Protein AF-A0A3M6V6W5-F1 (afdb_monomer)

Nearest PDB structures (foldseek):
  3lpz-assembly1_A  TM=4.365E-01  e=3.238E+00  Thermochaetoides thermophila DSM 1495

Radius of gyration: 15.99 Å; Cα contacts (8 Å, |Δi|>4): 175; chains: 1; bounding box: 50×30×46 Å

pLDDT: mean 83.57, std 9.44, range [48.28, 94.44]

Foldseek 3Di:
DDDDPPVLLVLLVLLLVLLCQCVPPDPVSVVVSLVVLVVLLVLFWVADCVVCPVVSLVSSQCSLQVNQCVDPRTPTDPDHDPDDDSSVSNSVSCVVLVKGWAWDPQDVVVRRHIDGRWIDQPVDDDTDDSVCSSVRSSVSVVVVVVVD

Mean predicted aligned error: 6.8 Å

Structure (mmCIF, N/CA/C/O backbone):
data_AF-A0A3M6V6W5-F1
#
_entry.id   AF-A0A3M6V6W5-F1
#
loop_
_atom_site.group_PDB
_atom_site.id
_atom_site.type_symbol
_atom_site.label_atom_id
_atom_site.label_alt_id
_atom_site.label_comp_id
_atom_site.label_asym_id
_atom_site.label_entity_id
_atom_site.label_seq_id
_atom_site.pdbx_PDB_ins_code
_atom_site.Cartn_x
_atom_site.Cartn_y
_atom_site.Cartn_z
_atom_site.occupancy
_atom_site.B_iso_or_equiv
_atom_site.auth_seq_id
_atom_site.auth_comp_id
_atom_site.auth_asym_id
_atom_site.auth_atom_id
_atom_site.pdbx_PDB_model_num
ATOM 1 N N . MET A 1 1 ? 30.621 4.725 -0.770 1.00 48.28 1 MET A N 1
ATOM 2 C CA . MET A 1 1 ? 29.146 4.642 -0.619 1.00 48.28 1 MET A CA 1
ATOM 3 C C . MET A 1 1 ? 28.499 4.631 -2.006 1.00 48.28 1 MET A C 1
ATOM 5 O O . MET A 1 1 ? 28.287 5.696 -2.563 1.00 48.28 1 MET A O 1
ATOM 9 N N . GLY A 1 2 ? 28.221 3.459 -2.592 1.00 62.41 2 GLY A N 1
ATOM 10 C CA . GLY A 1 2 ? 27.629 3.371 -3.939 1.00 62.41 2 GLY A CA 1
ATOM 11 C C . GLY A 1 2 ? 26.184 3.891 -4.009 1.00 62.41 2 GLY A C 1
ATOM 12 O O . GLY A 1 2 ? 25.405 3.722 -3.055 1.00 62.41 2 GLY A O 1
ATOM 13 N N . PHE A 1 3 ? 25.841 4.544 -5.121 1.00 70.38 3 PHE A N 1
ATOM 14 C CA . PHE A 1 3 ? 24.487 5.011 -5.435 1.00 70.38 3 PHE A CA 1
ATOM 15 C C . PHE A 1 3 ? 23.620 3.853 -5.952 1.00 70.38 3 PHE A C 1
ATOM 17 O O . PHE A 1 3 ? 24.120 2.940 -6.601 1.00 70.38 3 PHE A O 1
ATOM 24 N N . LEU A 1 4 ? 22.320 3.879 -5.639 1.00 78.06 4 LEU A N 1
ATOM 25 C CA . LEU A 1 4 ? 21.352 2.964 -6.255 1.00 78.06 4 LEU A CA 1
ATOM 26 C C . LEU A 1 4 ? 21.074 3.430 -7.691 1.00 78.06 4 LEU A C 1
ATOM 28 O O . LEU A 1 4 ? 21.004 4.645 -7.902 1.00 78.06 4 LEU A O 1
ATOM 32 N N . PRO A 1 5 ? 20.844 2.518 -8.651 1.00 86.31 5 PRO A N 1
ATOM 33 C CA . PRO A 1 5 ? 20.339 2.899 -9.964 1.00 86.31 5 PRO A CA 1
ATOM 34 C C . PRO A 1 5 ? 19.042 3.706 -9.852 1.00 86.31 5 PRO A C 1
ATOM 36 O O . PRO A 1 5 ? 18.215 3.457 -8.971 1.00 86.31 5 PRO A O 1
ATOM 39 N N . LEU A 1 6 ? 18.856 4.670 -10.756 1.00 87.12 6 LEU A N 1
ATOM 40 C CA . LEU A 1 6 ? 17.761 5.644 -10.685 1.00 87.12 6 LEU A CA 1
ATOM 41 C C . LEU A 1 6 ? 16.374 4.982 -10.625 1.00 87.12 6 LEU A C 1
ATOM 43 O O . LEU A 1 6 ? 15.513 5.416 -9.864 1.00 87.12 6 LEU A O 1
ATOM 47 N N . THR A 1 7 ? 16.176 3.895 -11.372 1.00 86.88 7 THR A N 1
ATOM 48 C CA . THR A 1 7 ? 14.914 3.139 -11.400 1.00 86.88 7 THR A CA 1
ATOM 49 C C . THR A 1 7 ? 14.588 2.491 -10.055 1.00 86.88 7 THR A C 1
ATOM 51 O O . THR A 1 7 ? 13.431 2.444 -9.645 1.00 86.88 7 THR A O 1
ATOM 54 N N . GLU A 1 8 ? 15.602 2.035 -9.324 1.00 87.56 8 GLU A N 1
ATOM 55 C CA . GLU A 1 8 ? 15.422 1.428 -8.005 1.00 87.56 8 GLU A CA 1
ATOM 56 C C . GLU A 1 8 ? 15.254 2.470 -6.910 1.00 87.56 8 GLU A C 1
ATOM 58 O O . GLU A 1 8 ? 14.467 2.276 -5.986 1.00 87.56 8 GLU A O 1
ATOM 63 N N . LEU A 1 9 ? 15.935 3.610 -7.044 1.00 90.75 9 LEU A N 1
ATOM 64 C CA . LEU A 1 9 ? 15.691 4.768 -6.196 1.00 90.75 9 LEU A CA 1
ATOM 65 C C . LEU A 1 9 ? 14.245 5.260 -6.335 1.00 90.75 9 LEU A C 1
ATOM 67 O O . LEU A 1 9 ? 13.598 5.520 -5.322 1.00 90.75 9 LEU A O 1
ATOM 71 N N . HIS A 1 10 ? 13.737 5.355 -7.565 1.00 91.81 10 HIS A N 1
ATOM 72 C CA . HIS A 1 10 ? 12.355 5.742 -7.827 1.00 91.81 10 HIS A CA 1
ATOM 73 C C . HIS A 1 10 ? 11.363 4.746 -7.212 1.00 91.81 10 HIS A C 1
ATOM 75 O O . HIS A 1 10 ? 10.490 5.149 -6.445 1.00 91.81 10 HIS A O 1
ATOM 81 N N . GLY A 1 11 ? 11.556 3.444 -7.441 1.00 91.81 11 GLY A N 1
ATOM 82 C CA . GLY A 1 11 ? 10.700 2.422 -6.836 1.00 91.81 11 GLY A CA 1
ATOM 83 C C . GLY A 1 11 ? 10.748 2.432 -5.303 1.00 91.81 11 GLY A C 1
ATOM 84 O O . GLY A 1 11 ? 9.721 2.268 -4.648 1.00 91.81 11 GLY A O 1
ATOM 85 N N . ALA A 1 12 ? 11.919 2.676 -4.702 1.00 92.44 12 ALA A N 1
ATOM 86 C CA . ALA A 1 12 ? 12.048 2.818 -3.250 1.00 92.44 12 ALA A CA 1
ATOM 87 C C . ALA A 1 12 ? 11.247 4.011 -2.707 1.00 92.44 12 ALA A C 1
ATOM 89 O O . ALA A 1 12 ? 10.629 3.899 -1.648 1.00 92.44 12 ALA A O 1
ATOM 90 N N . LEU A 1 13 ? 11.250 5.137 -3.429 1.00 93.56 13 LEU A N 1
ATOM 91 C CA . LEU A 1 13 ? 10.453 6.314 -3.085 1.00 93.56 13 LEU A CA 1
ATOM 92 C C . LEU A 1 13 ? 8.957 6.011 -3.171 1.00 93.56 13 LEU A C 1
ATOM 94 O O . LEU A 1 13 ? 8.236 6.333 -2.234 1.00 93.56 13 LEU A O 1
ATOM 98 N N . GLN A 1 14 ? 8.500 5.344 -4.235 1.00 94.44 14 GLN A N 1
ATOM 99 C CA . GLN A 1 14 ? 7.090 4.977 -4.385 1.00 94.44 14 GLN A CA 1
ATOM 100 C C . GLN A 1 14 ? 6.622 4.012 -3.287 1.00 94.44 14 GLN A C 1
ATOM 102 O O . GLN A 1 14 ? 5.572 4.237 -2.692 1.00 94.44 14 GLN A O 1
ATOM 107 N N . VAL A 1 15 ? 7.411 2.981 -2.955 1.00 93.69 15 VAL A N 1
ATOM 108 C CA . VAL A 1 15 ? 7.084 2.044 -1.862 1.00 93.69 15 VAL A CA 1
ATOM 109 C C . VAL A 1 15 ? 7.006 2.769 -0.517 1.00 93.69 15 VAL A C 1
ATOM 111 O O . VAL A 1 15 ? 6.051 2.572 0.234 1.00 93.69 15 VAL A O 1
ATOM 114 N N . ALA A 1 16 ? 7.985 3.627 -0.217 1.00 93.62 16 ALA A N 1
ATOM 115 C CA . ALA A 1 16 ? 7.984 4.411 1.014 1.00 93.62 16 ALA A CA 1
ATOM 116 C C . ALA A 1 16 ? 6.779 5.359 1.075 1.00 93.62 16 ALA A C 1
ATOM 118 O O . ALA A 1 16 ? 6.103 5.418 2.098 1.00 93.62 16 ALA A O 1
ATOM 119 N N . HIS A 1 17 ? 6.472 6.044 -0.027 1.00 93.50 17 HIS A N 1
ATOM 120 C CA . HIS A 1 17 ? 5.337 6.955 -0.113 1.00 93.50 17 HIS A CA 1
ATOM 121 C C . HIS A 1 17 ? 3.995 6.231 0.057 1.00 93.50 17 HIS A C 1
ATOM 123 O O . HIS A 1 17 ? 3.150 6.673 0.832 1.00 93.50 17 HIS A O 1
ATOM 129 N N . GLY A 1 18 ? 3.825 5.070 -0.580 1.00 93.12 18 GLY A N 1
ATOM 130 C CA . GLY A 1 18 ? 2.650 4.221 -0.391 1.00 93.12 18 GLY A CA 1
ATOM 131 C C . GLY A 1 18 ? 2.455 3.810 1.067 1.00 93.12 18 GLY A C 1
ATOM 132 O O . GLY A 1 18 ? 1.354 3.936 1.601 1.00 93.12 18 GLY A O 1
ATOM 133 N N . TRP A 1 19 ? 3.530 3.393 1.747 1.00 93.88 19 TRP A N 1
ATOM 134 C CA . TRP A 1 19 ? 3.472 3.103 3.182 1.00 93.88 19 TRP A CA 1
ATOM 135 C C . TRP A 1 19 ? 3.085 4.347 3.997 1.00 93.88 19 TRP A C 1
ATOM 137 O O . TRP A 1 19 ? 2.244 4.239 4.888 1.00 93.88 19 TRP A O 1
ATOM 147 N N . GLN A 1 20 ? 3.635 5.525 3.675 1.00 93.50 20 GLN A N 1
ATOM 148 C CA . GLN A 1 20 ? 3.315 6.783 4.361 1.00 93.50 20 GLN A CA 1
ATOM 149 C C . GLN A 1 20 ? 1.842 7.175 4.193 1.00 93.50 20 GLN A C 1
ATOM 151 O O . GLN A 1 20 ? 1.233 7.634 5.153 1.00 93.50 20 GLN A O 1
ATOM 156 N N . MET A 1 21 ? 1.245 6.966 3.017 1.00 93.56 21 MET A N 1
ATOM 157 C CA . MET A 1 21 ? -0.186 7.214 2.804 1.00 93.56 21 MET A CA 1
ATOM 158 C C . MET A 1 21 ? -1.055 6.283 3.660 1.00 93.56 21 MET A C 1
ATOM 160 O O . MET A 1 21 ? -1.960 6.752 4.350 1.00 93.56 21 MET A O 1
ATOM 164 N N . LEU A 1 22 ? -0.752 4.979 3.671 1.00 91.50 22 LEU A N 1
ATOM 165 C CA . LEU A 1 22 ? -1.506 3.982 4.449 1.00 91.50 22 LEU A CA 1
ATOM 166 C C . LEU A 1 22 ? -1.354 4.181 5.961 1.00 91.50 22 LEU A C 1
ATOM 168 O O . LEU A 1 22 ? -2.275 3.900 6.720 1.00 91.5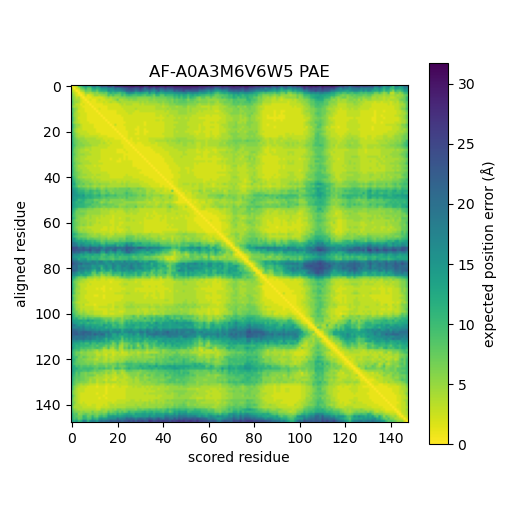0 22 LEU A O 1
ATOM 172 N N . ASN A 1 23 ? -0.213 4.715 6.394 1.00 90.50 23 ASN A N 1
ATOM 173 C CA . ASN A 1 23 ? 0.116 4.935 7.801 1.00 90.50 23 ASN A CA 1
ATOM 174 C C . ASN A 1 23 ? 0.089 6.410 8.202 1.00 90.50 23 ASN A C 1
ATOM 176 O O . ASN A 1 23 ? 0.656 6.779 9.232 1.00 90.50 23 ASN A O 1
ATOM 180 N N . SER A 1 24 ? -0.532 7.272 7.396 1.00 90.56 24 SER A N 1
ATOM 181 C CA . SER A 1 24 ? -0.578 8.711 7.654 1.00 90.56 24 SER A CA 1
ATOM 182 C C . SER A 1 24 ? -1.196 8.996 9.028 1.00 90.56 24 SER A C 1
ATOM 184 O O . SER A 1 24 ? -2.163 8.323 9.397 1.00 90.56 24 SER A O 1
ATOM 186 N N . PRO A 1 25 ? -0.696 9.979 9.802 1.00 88.56 25 PRO A N 1
ATOM 187 C CA . PRO A 1 25 ? -1.384 10.419 11.015 1.00 88.56 25 PRO A CA 1
ATOM 188 C C . PRO A 1 25 ? -2.792 10.952 10.704 1.00 88.56 25 PRO A C 1
ATOM 190 O O . PRO A 1 25 ? -3.699 10.789 11.521 1.00 88.56 25 PRO A O 1
ATOM 193 N N . ASP A 1 26 ? -2.995 11.498 9.501 1.00 91.88 26 ASP A N 1
ATOM 194 C CA . ASP A 1 26 ? -4.286 11.989 9.030 1.00 91.88 26 ASP A CA 1
ATOM 195 C C . ASP A 1 26 ? -5.221 10.823 8.629 1.00 91.88 26 ASP A C 1
ATOM 197 O O . ASP A 1 26 ? -4.929 10.096 7.667 1.00 91.88 26 ASP A O 1
ATOM 201 N N . PRO A 1 27 ? -6.363 10.635 9.323 1.00 89.06 27 PRO A N 1
ATOM 202 C CA . PRO A 1 27 ? -7.329 9.588 8.998 1.00 89.06 27 PRO A CA 1
ATOM 203 C C . PRO A 1 27 ? -7.955 9.736 7.605 1.00 89.06 27 PRO A C 1
ATOM 205 O O . PRO A 1 27 ? -8.310 8.721 7.003 1.00 89.06 27 PRO A O 1
ATOM 208 N N . ALA A 1 28 ? -8.079 10.954 7.069 1.00 92.31 28 ALA A N 1
ATOM 209 C CA . ALA A 1 28 ? -8.631 11.178 5.736 1.00 92.31 28 ALA A CA 1
ATOM 210 C C . ALA A 1 28 ? -7.697 10.620 4.655 1.00 92.31 28 ALA A C 1
ATOM 212 O O . ALA A 1 28 ? -8.152 9.911 3.757 1.00 92.31 28 ALA A O 1
ATOM 213 N N . ILE A 1 29 ? -6.386 10.851 4.790 1.00 91.81 29 ILE A N 1
ATOM 214 C CA . ILE A 1 29 ? -5.373 10.304 3.873 1.00 91.81 29 ILE A CA 1
ATOM 215 C C . ILE A 1 29 ? -5.392 8.773 3.905 1.00 91.81 29 ILE A C 1
ATOM 217 O O . ILE A 1 29 ? -5.427 8.146 2.844 1.00 91.81 29 ILE A O 1
ATOM 221 N N . ARG A 1 30 ? -5.443 8.166 5.101 1.00 90.81 30 ARG A N 1
ATOM 222 C CA . ARG A 1 30 ? -5.536 6.701 5.231 1.00 90.81 30 ARG A CA 1
ATOM 223 C C . ARG A 1 30 ? -6.787 6.158 4.545 1.00 90.81 30 ARG A C 1
ATOM 225 O O . ARG A 1 30 ? -6.704 5.211 3.766 1.00 90.81 30 ARG A O 1
ATOM 232 N N . ARG A 1 31 ? -7.941 6.794 4.779 1.00 89.69 31 ARG A N 1
ATOM 233 C CA . ARG A 1 31 ? -9.211 6.403 4.155 1.00 89.69 31 ARG A CA 1
ATOM 234 C C . ARG A 1 31 ? -9.135 6.481 2.633 1.00 89.69 31 ARG A C 1
ATOM 236 O O . ARG A 1 31 ? -9.555 5.541 1.969 1.00 89.69 31 ARG A O 1
ATOM 243 N N . ILE A 1 32 ? -8.582 7.561 2.080 1.00 91.75 32 ILE A N 1
ATOM 244 C CA . ILE A 1 32 ? -8.414 7.725 0.629 1.00 91.75 32 ILE A CA 1
ATOM 245 C C . ILE A 1 32 ? -7.514 6.621 0.063 1.00 91.75 32 ILE A C 1
ATOM 247 O O . ILE A 1 32 ? -7.880 5.996 -0.931 1.00 91.75 32 ILE A O 1
ATOM 251 N N . ALA A 1 33 ? -6.381 6.334 0.707 1.00 92.19 33 ALA A N 1
ATOM 252 C CA . ALA A 1 33 ? -5.461 5.286 0.273 1.00 92.19 33 ALA A CA 1
ATOM 253 C C . ALA A 1 33 ? -6.133 3.899 0.249 1.00 92.19 33 ALA A C 1
ATOM 255 O O . ALA A 1 33 ? -6.065 3.192 -0.759 1.00 92.19 33 ALA A O 1
ATOM 256 N N . CYS A 1 34 ? -6.857 3.538 1.313 1.00 90.25 34 CYS A N 1
ATOM 257 C CA . CYS A 1 34 ? -7.610 2.283 1.379 1.00 90.25 34 CYS A CA 1
ATOM 258 C C . CYS A 1 34 ? -8.733 2.217 0.332 1.00 90.25 34 CYS A C 1
ATOM 260 O O . CYS A 1 34 ? -8.925 1.184 -0.307 1.00 90.25 34 CYS A O 1
ATOM 262 N N . GLN A 1 35 ? -9.443 3.322 0.091 1.00 90.62 35 GLN A N 1
ATOM 263 C CA . GLN A 1 35 ? -10.499 3.381 -0.924 1.00 90.62 35 GLN A CA 1
ATOM 264 C C . GLN A 1 35 ? -9.948 3.250 -2.348 1.00 90.62 35 GLN A C 1
ATOM 266 O O . GLN A 1 35 ? -10.533 2.541 -3.163 1.00 90.62 35 GLN A O 1
ATOM 271 N N . GLN A 1 36 ? -8.796 3.853 -2.650 1.00 91.50 36 GLN A N 1
ATOM 272 C CA . GLN A 1 36 ? -8.119 3.657 -3.936 1.00 91.50 36 GLN A CA 1
ATOM 273 C C . GLN A 1 36 ? -7.725 2.191 -4.145 1.00 91.50 36 GLN A C 1
ATOM 275 O O . GLN A 1 36 ? -7.965 1.635 -5.217 1.00 91.50 36 GLN A O 1
ATOM 280 N N . LEU A 1 37 ? -7.169 1.539 -3.117 1.00 91.12 37 LEU A N 1
ATOM 281 C CA . LEU A 1 37 ? -6.862 0.107 -3.164 1.00 91.12 37 LEU A CA 1
ATOM 282 C C . LEU A 1 37 ? -8.120 -0.730 -3.402 1.00 91.12 37 LEU A C 1
ATOM 284 O O . LEU A 1 37 ? -8.096 -1.630 -4.244 1.00 91.12 37 LEU A O 1
ATOM 288 N N . ARG A 1 38 ? -9.232 -0.398 -2.734 1.00 89.69 38 ARG A N 1
ATOM 289 C CA . ARG A 1 38 ? -10.528 -1.050 -2.954 1.00 89.69 38 ARG A CA 1
ATOM 290 C C . ARG A 1 38 ? -11.021 -0.873 -4.383 1.00 89.69 38 ARG A C 1
ATOM 292 O O . ARG A 1 38 ? -11.414 -1.858 -4.990 1.00 89.69 38 ARG A O 1
ATOM 299 N N . GLN A 1 39 ? -10.969 0.333 -4.943 1.00 88.31 39 GLN A N 1
ATOM 300 C CA . GLN A 1 39 ? -11.401 0.593 -6.322 1.00 88.31 39 GLN A CA 1
ATOM 301 C C . GLN A 1 39 ? -10.573 -0.195 -7.343 1.00 88.31 39 GLN A C 1
ATOM 303 O O . GLN A 1 39 ? -11.120 -0.784 -8.273 1.00 88.31 39 GLN A O 1
ATOM 308 N N . ILE A 1 40 ? -9.253 -0.260 -7.153 1.00 88.44 40 ILE A N 1
ATOM 309 C CA . ILE A 1 40 ? -8.365 -1.036 -8.028 1.00 88.44 40 ILE A CA 1
ATOM 310 C C . ILE A 1 40 ? -8.648 -2.533 -7.893 1.00 88.44 40 ILE A C 1
ATOM 312 O O . ILE A 1 40 ? -8.670 -3.255 -8.893 1.00 88.44 40 ILE A O 1
ATOM 316 N N . ALA A 1 41 ? -8.852 -3.012 -6.666 1.00 87.44 41 ALA A N 1
ATOM 317 C CA . ALA A 1 41 ? -9.203 -4.399 -6.416 1.00 87.44 41 ALA A CA 1
ATOM 318 C C . ALA A 1 41 ? -10.570 -4.742 -7.025 1.00 87.44 41 ALA A C 1
ATOM 320 O O . ALA A 1 41 ? -10.667 -5.737 -7.734 1.00 87.44 41 ALA A O 1
ATOM 321 N N . ASP A 1 42 ? -11.588 -3.902 -6.851 1.00 87.38 42 ASP A N 1
ATOM 322 C CA . ASP A 1 42 ? -12.912 -4.102 -7.441 1.00 87.38 42 ASP A CA 1
ATOM 323 C C . ASP A 1 42 ? -12.847 -4.111 -8.969 1.00 87.38 42 ASP A C 1
ATOM 325 O O . ASP A 1 42 ? -13.438 -4.965 -9.620 1.00 87.38 42 ASP A O 1
ATOM 329 N N . ALA A 1 43 ? -12.045 -3.247 -9.584 1.00 85.56 43 ALA A N 1
ATOM 330 C CA . ALA A 1 43 ? -11.887 -3.266 -11.032 1.00 85.56 43 ALA A CA 1
ATOM 331 C C . ALA A 1 43 ? -11.189 -4.536 -11.565 1.00 85.56 43 ALA A C 1
ATOM 333 O O . ALA A 1 43 ? -11.439 -4.938 -12.704 1.00 85.56 43 ALA A O 1
ATOM 334 N N . ARG A 1 44 ? -10.341 -5.190 -10.758 1.00 82.50 44 ARG A N 1
ATOM 335 C CA . ARG A 1 44 ? -9.536 -6.363 -11.159 1.00 82.50 44 ARG A CA 1
ATOM 336 C C . ARG A 1 44 ? -10.126 -7.709 -10.725 1.00 82.50 44 ARG A C 1
ATOM 338 O O . ARG A 1 44 ? -9.883 -8.718 -11.386 1.00 82.50 44 ARG A O 1
ATOM 345 N N . TYR A 1 45 ? -10.903 -7.739 -9.650 1.00 85.88 45 TYR A N 1
ATOM 346 C CA . TYR A 1 45 ? -11.427 -8.950 -9.017 1.00 85.88 45 TYR A CA 1
ATOM 347 C C . TYR A 1 45 ? -12.941 -8.856 -8.846 1.00 85.88 45 TYR A C 1
ATOM 349 O O . TYR A 1 45 ? -13.511 -7.771 -8.781 1.00 85.88 45 TYR A O 1
ATOM 357 N N . ARG A 1 46 ? -13.625 -9.998 -8.800 1.00 84.88 46 ARG A N 1
ATOM 358 C CA . ARG A 1 46 ? -15.041 -10.042 -8.415 1.00 84.88 46 ARG A CA 1
ATOM 359 C C . ARG A 1 46 ? -15.112 -10.079 -6.895 1.00 84.88 46 ARG A C 1
ATOM 361 O O . ARG A 1 46 ? -14.970 -11.146 -6.311 1.00 84.88 46 ARG A O 1
ATOM 368 N N . LEU A 1 47 ? -15.264 -8.912 -6.277 1.00 85.38 47 LEU A N 1
ATOM 369 C CA . LEU A 1 47 ? -15.360 -8.789 -4.828 1.00 85.38 47 LEU A CA 1
ATOM 370 C C . LEU A 1 47 ? -16.816 -8.929 -4.381 1.00 85.38 47 LEU A C 1
ATOM 372 O O . LEU A 1 47 ? -17.690 -8.218 -4.873 1.00 85.38 47 LEU A O 1
ATOM 376 N N . ASP A 1 48 ? -17.070 -9.822 -3.429 1.00 84.56 48 ASP A N 1
ATOM 377 C CA . ASP A 1 48 ? -18.358 -9.880 -2.740 1.00 84.56 48 ASP A CA 1
ATOM 378 C C . ASP A 1 48 ? -18.476 -8.718 -1.736 1.00 84.56 48 ASP A C 1
ATOM 380 O O . ASP A 1 48 ? -17.644 -8.547 -0.840 1.00 84.56 48 ASP A O 1
ATOM 384 N N . VAL A 1 49 ? -19.520 -7.900 -1.891 1.00 82.12 49 VAL A N 1
ATOM 385 C CA . VAL A 1 49 ? -19.747 -6.700 -1.072 1.00 82.12 49 VAL A CA 1
ATOM 386 C C . VAL A 1 49 ? -19.951 -7.039 0.406 1.00 82.12 49 VAL A C 1
ATOM 388 O O . VAL A 1 49 ? -19.501 -6.273 1.255 1.00 82.12 49 VAL A O 1
ATOM 391 N N . GLN A 1 50 ? -20.598 -8.165 0.719 1.00 83.31 50 GLN A N 1
ATOM 392 C CA . GLN A 1 50 ? -20.857 -8.595 2.094 1.00 83.31 50 GLN A CA 1
ATOM 393 C C . GLN A 1 50 ? -19.589 -9.142 2.748 1.00 83.31 50 GLN A C 1
ATOM 395 O O . GLN A 1 50 ? -19.290 -8.796 3.888 1.00 83.31 50 GLN A O 1
ATOM 400 N N . VAL A 1 51 ? -18.803 -9.935 2.014 1.00 83.94 51 VAL A N 1
ATOM 401 C CA . VAL A 1 51 ? -17.562 -10.533 2.542 1.00 83.94 51 VAL A CA 1
ATOM 402 C C . VAL A 1 51 ? -16.500 -9.476 2.838 1.00 83.94 51 VAL A C 1
ATOM 404 O O . VAL A 1 51 ? -15.762 -9.599 3.818 1.00 83.94 51 VAL A O 1
ATOM 407 N N . TRP A 1 52 ? -16.420 -8.440 1.998 1.00 84.94 52 TRP A N 1
ATOM 408 C CA . TRP A 1 52 ? -15.421 -7.374 2.100 1.00 84.94 52 TRP A CA 1
ATOM 409 C C . TRP A 1 52 ? -15.950 -6.096 2.761 1.00 84.94 52 TRP A C 1
ATOM 411 O O . TRP A 1 52 ? -15.301 -5.047 2.686 1.00 84.94 52 TRP A O 1
ATOM 421 N N . LYS A 1 53 ? -17.128 -6.141 3.391 1.00 83.81 53 LYS A N 1
ATOM 422 C CA . LYS A 1 53 ? -17.642 -5.012 4.170 1.00 83.81 53 LYS A CA 1
ATOM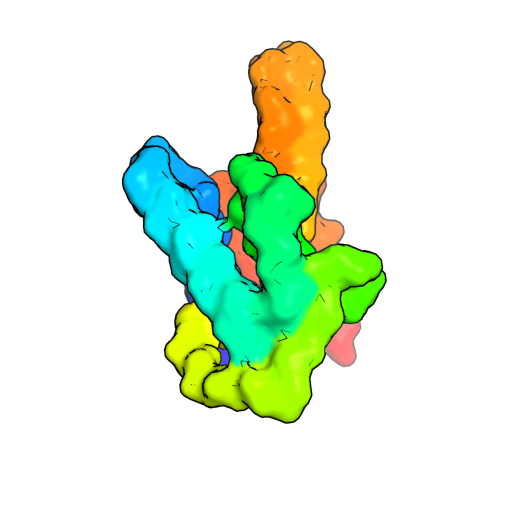 423 C C . LYS A 1 53 ? -16.704 -4.748 5.353 1.00 83.81 53 LYS A C 1
ATOM 425 O O . LYS A 1 53 ? -16.314 -5.682 6.043 1.00 83.81 53 LYS A O 1
ATOM 430 N N . ASP A 1 54 ? -16.298 -3.493 5.540 1.00 83.94 54 ASP A N 1
ATOM 431 C CA . ASP A 1 54 ? -15.418 -3.043 6.633 1.00 83.94 54 ASP A CA 1
ATOM 432 C C . ASP A 1 54 ? -14.034 -3.740 6.708 1.00 83.94 54 ASP A C 1
ATOM 434 O O . ASP A 1 54 ? -13.326 -3.636 7.708 1.00 83.94 54 ASP A O 1
ATOM 438 N N . ARG A 1 55 ? -13.602 -4.416 5.630 1.00 85.31 55 ARG A N 1
ATOM 439 C CA . ARG A 1 55 ? -12.321 -5.153 5.530 1.00 85.31 55 ARG A CA 1
ATOM 440 C C . ARG A 1 55 ? -11.357 -4.555 4.499 1.00 85.31 55 ARG A C 1
ATOM 442 O O . ARG A 1 55 ? -10.561 -5.270 3.891 1.00 85.31 55 ARG A O 1
ATOM 449 N N . ASP A 1 56 ? -11.409 -3.238 4.308 1.00 85.50 56 ASP A N 1
ATOM 450 C CA . ASP A 1 56 ? -10.616 -2.523 3.293 1.00 85.50 56 ASP A CA 1
ATOM 451 C C . ASP A 1 56 ? -9.101 -2.704 3.475 1.00 85.50 56 ASP A C 1
ATOM 453 O O . ASP A 1 56 ? -8.374 -2.893 2.501 1.00 85.50 56 ASP A O 1
ATOM 457 N N . GLU A 1 57 ? -8.615 -2.688 4.717 1.00 85.44 57 GLU A N 1
ATOM 458 C CA . GLU A 1 57 ? -7.184 -2.853 5.004 1.00 85.44 57 GLU A CA 1
ATOM 459 C C . GLU A 1 57 ? -6.689 -4.269 4.685 1.00 85.44 57 GLU A C 1
ATOM 461 O O . GLU A 1 57 ? -5.594 -4.447 4.155 1.00 85.44 57 GLU A O 1
ATOM 466 N N . GLU A 1 58 ? -7.511 -5.284 4.965 1.00 87.00 58 GLU A N 1
ATOM 467 C CA . GLU A 1 58 ? -7.208 -6.677 4.635 1.00 87.00 58 GLU A CA 1
ATOM 468 C C . GLU A 1 58 ? -7.166 -6.899 3.126 1.00 87.00 58 GLU A C 1
ATOM 470 O O . GLU A 1 58 ? -6.230 -7.503 2.602 1.00 87.00 58 GLU A O 1
ATOM 475 N N . LEU A 1 59 ? -8.166 -6.362 2.428 1.00 88.12 59 LEU A N 1
ATOM 476 C CA . LEU A 1 59 ? -8.228 -6.374 0.977 1.00 88.12 59 LEU A CA 1
ATOM 477 C C . LEU A 1 59 ? -6.986 -5.703 0.373 1.00 88.12 59 LEU A C 1
ATOM 479 O O . LEU A 1 59 ? -6.361 -6.259 -0.531 1.00 88.12 59 LEU A O 1
ATOM 483 N N . GLY A 1 60 ? -6.607 -4.530 0.891 1.00 87.62 60 GLY A N 1
ATOM 484 C CA . GLY A 1 60 ? -5.419 -3.792 0.469 1.00 87.62 60 GLY A CA 1
ATOM 485 C C . GLY A 1 60 ? -4.130 -4.590 0.666 1.00 87.62 60 GLY A C 1
ATOM 486 O O . GLY A 1 60 ? -3.308 -4.667 -0.248 1.00 87.62 60 GLY A O 1
ATOM 487 N N . GLU A 1 61 ? -3.975 -5.247 1.816 1.00 88.69 61 GLU A N 1
ATOM 488 C CA . GLU A 1 61 ? -2.806 -6.077 2.122 1.00 88.69 61 GLU A CA 1
ATOM 489 C C . GLU A 1 61 ? -2.709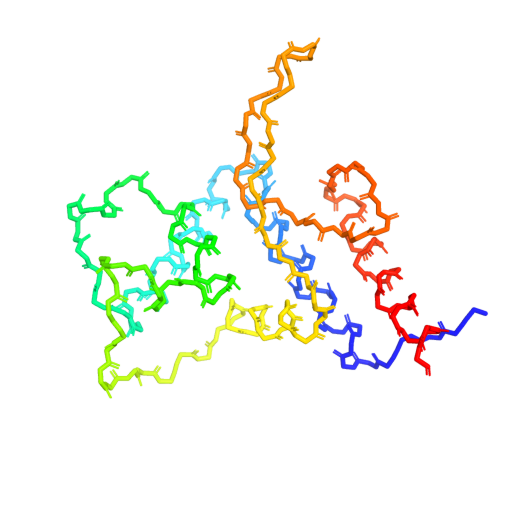 -7.280 1.174 1.00 88.69 61 GLU A C 1
ATOM 491 O O . GLU A 1 61 ? -1.654 -7.534 0.585 1.00 88.69 61 GLU A O 1
ATOM 496 N N . LEU A 1 62 ? -3.817 -7.995 0.958 1.00 88.19 62 LEU A N 1
ATOM 497 C CA . LEU A 1 62 ? -3.877 -9.124 0.027 1.00 88.19 62 LEU A CA 1
ATOM 498 C C . LEU A 1 62 ? -3.624 -8.686 -1.417 1.00 88.19 62 LEU A C 1
ATOM 500 O O . LEU A 1 62 ? -2.932 -9.386 -2.163 1.00 88.19 62 LEU A O 1
ATOM 504 N N . HIS A 1 63 ? -4.149 -7.526 -1.814 1.00 87.69 63 HIS A N 1
ATOM 505 C CA . HIS A 1 63 ? -3.938 -6.959 -3.139 1.00 87.69 63 HIS A CA 1
ATOM 506 C C . HIS A 1 63 ? -2.461 -6.624 -3.381 1.00 87.69 63 HIS A C 1
ATOM 508 O O . HIS A 1 63 ? -1.869 -7.106 -4.352 1.00 87.69 63 HIS A O 1
ATOM 514 N N . LEU A 1 64 ? -1.850 -5.841 -2.485 1.00 89.19 64 LEU A N 1
ATOM 515 C CA . LEU A 1 64 ? -0.455 -5.398 -2.592 1.00 89.19 64 LEU A CA 1
ATOM 516 C C . LEU A 1 64 ? 0.530 -6.569 -2.507 1.00 89.19 64 LEU A C 1
ATOM 518 O O . LEU A 1 64 ? 1.557 -6.561 -3.182 1.00 89.19 64 LEU A O 1
ATOM 522 N N . ASN A 1 65 ? 0.187 -7.619 -1.760 1.00 89.69 65 ASN A N 1
ATOM 523 C CA . ASN A 1 65 ? 0.989 -8.837 -1.668 1.00 89.69 65 ASN A CA 1
ATOM 524 C C . ASN A 1 65 ? 0.714 -9.859 -2.786 1.00 89.69 65 ASN A C 1
ATOM 526 O O . ASN A 1 65 ? 1.277 -10.951 -2.753 1.00 89.69 65 ASN A O 1
ATOM 530 N N . SER A 1 66 ? -0.123 -9.539 -3.782 1.00 84.06 66 SER A N 1
ATOM 531 C CA . SER A 1 66 ? -0.520 -10.458 -4.865 1.00 84.06 66 SER A CA 1
ATOM 532 C C . SER A 1 66 ? -1.224 -11.746 -4.405 1.00 84.06 66 SER A C 1
ATOM 534 O O . SER A 1 66 ? -1.240 -12.725 -5.145 1.00 84.06 66 SER A O 1
ATOM 536 N N . LYS A 1 67 ? -1.821 -11.755 -3.209 1.00 84.69 67 LYS A N 1
ATOM 537 C CA . LYS A 1 67 ? -2.504 -12.919 -2.611 1.00 84.69 67 LYS A CA 1
ATOM 538 C C . LYS A 1 67 ? -4.021 -12.916 -2.810 1.00 84.69 67 LYS A C 1
ATOM 540 O O . LYS A 1 67 ? -4.680 -13.907 -2.513 1.00 84.69 67 LYS A O 1
ATOM 545 N N . LEU A 1 68 ? -4.582 -11.825 -3.329 1.00 81.62 68 LEU A N 1
ATOM 546 C CA . LEU A 1 68 ? -6.029 -11.697 -3.513 1.00 81.62 68 LEU A CA 1
ATOM 547 C C . LEU A 1 68 ? -6.593 -12.692 -4.548 1.00 81.62 68 LEU A C 1
ATOM 549 O O . LEU A 1 68 ? -7.684 -13.207 -4.370 1.00 81.62 68 LEU A O 1
ATOM 553 N N . ALA A 1 69 ? -5.825 -13.040 -5.586 1.00 74.94 69 ALA A N 1
ATOM 554 C CA . ALA A 1 69 ? -6.243 -14.044 -6.574 1.00 74.94 69 ALA A CA 1
ATOM 555 C C . ALA A 1 69 ? -6.332 -15.470 -6.000 1.00 74.94 69 ALA A C 1
ATOM 557 O O . ALA A 1 69 ? -7.044 -16.307 -6.543 1.00 74.94 69 ALA A O 1
ATOM 558 N N . THR A 1 70 ? -5.570 -15.749 -4.938 1.00 73.50 70 THR A N 1
ATOM 559 C CA . THR A 1 70 ? -5.525 -17.054 -4.262 1.00 73.50 70 THR A CA 1
ATOM 560 C C . THR A 1 70 ? -6.484 -17.140 -3.078 1.00 73.50 70 THR A C 1
ATOM 562 O O . THR A 1 70 ? -6.642 -18.214 -2.511 1.00 73.50 70 THR A O 1
ATOM 565 N N . SER A 1 71 ? -7.097 -16.025 -2.671 1.00 68.62 71 SER A N 1
ATOM 566 C CA . SER A 1 71 ? -8.121 -16.036 -1.629 1.00 68.62 71 SER A CA 1
ATOM 567 C C . SER A 1 71 ? -9.479 -16.393 -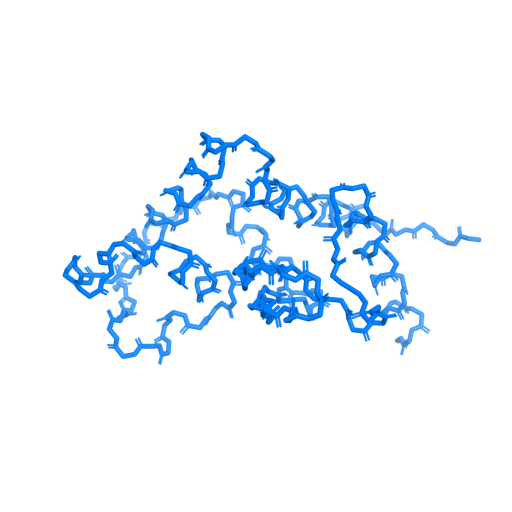2.236 1.00 68.62 71 SER A C 1
ATOM 569 O O . SER A 1 71 ? -9.934 -15.718 -3.160 1.00 68.62 71 SER A O 1
ATOM 571 N N . ASP A 1 72 ? -10.128 -17.414 -1.671 1.00 63.75 72 ASP A N 1
ATOM 572 C CA . ASP A 1 72 ? -11.407 -18.003 -2.108 1.00 63.75 72 ASP A CA 1
ATOM 573 C C . ASP A 1 72 ? -12.540 -17.005 -2.463 1.00 63.75 72 ASP A C 1
ATOM 575 O O . ASP A 1 72 ? -13.288 -17.271 -3.403 1.00 63.75 72 ASP A O 1
ATOM 579 N N . PRO A 1 73 ? -12.683 -15.823 -1.820 1.00 64.44 73 PRO A N 1
ATOM 580 C CA . PRO A 1 73 ? -13.777 -14.902 -2.142 1.00 64.44 73 PRO A CA 1
ATOM 581 C C . PRO A 1 73 ? -13.448 -13.835 -3.209 1.00 64.44 73 PRO A C 1
ATOM 583 O O . PRO A 1 73 ? -14.165 -12.835 -3.291 1.00 64.44 73 PRO A O 1
ATOM 586 N N . ALA A 1 74 ? -12.366 -13.963 -3.992 1.00 68.88 74 ALA A N 1
ATOM 587 C CA . ALA A 1 74 ? -11.971 -12.917 -4.952 1.00 68.88 74 ALA A CA 1
ATOM 588 C C . ALA A 1 74 ? -11.371 -13.446 -6.275 1.00 68.88 74 ALA A C 1
ATOM 590 O O . ALA A 1 74 ? -10.209 -13.166 -6.591 1.00 68.88 74 ALA A O 1
ATOM 591 N N . PRO A 1 75 ? -12.143 -14.160 -7.119 1.00 77.12 75 PRO A N 1
ATOM 592 C CA . PRO A 1 75 ? -11.640 -14.601 -8.414 1.00 77.12 75 PRO A CA 1
ATOM 593 C C . PRO A 1 75 ? -11.341 -13.402 -9.341 1.00 77.12 75 PRO A C 1
ATOM 595 O O . PRO A 1 75 ? -12.088 -12.412 -9.352 1.00 77.12 75 PRO A O 1
ATOM 598 N N . PRO A 1 76 ? -10.269 -13.465 -10.154 1.00 79.94 76 PRO A N 1
ATOM 599 C CA . PRO A 1 76 ? -9.914 -12.393 -11.080 1.00 79.94 76 PRO A CA 1
ATOM 600 C C . PRO A 1 76 ? -10.971 -12.219 -12.183 1.00 79.94 76 PRO A C 1
ATOM 602 O O . PRO A 1 76 ? -11.554 -13.184 -12.686 1.00 79.94 76 PRO A O 1
ATOM 605 N N . LYS A 1 77 ? -11.219 -10.973 -12.600 1.00 82.12 77 LYS A N 1
ATOM 606 C CA . LYS A 1 77 ? -12.107 -10.665 -13.732 1.00 82.12 77 LYS A CA 1
ATOM 607 C C . LYS A 1 77 ? -11.417 -11.047 -15.053 1.00 82.12 77 LYS A C 1
ATOM 609 O O . LYS A 1 77 ? -10.262 -10.708 -15.277 1.00 82.12 77 LYS A O 1
ATOM 614 N N . ARG A 1 78 ? -12.148 -11.713 -15.963 1.00 66.62 78 ARG A N 1
ATOM 615 C CA . ARG A 1 78 ? -11.638 -12.165 -17.283 1.00 66.62 78 ARG A CA 1
ATOM 616 C C . ARG A 1 78 ? -11.163 -11.028 -18.200 1.00 66.62 78 ARG A C 1
ATOM 618 O O . ARG A 1 78 ? -10.322 -11.257 -19.059 1.00 66.62 78 ARG A O 1
ATOM 625 N N . ARG A 1 79 ? -11.712 -9.822 -18.037 1.00 64.56 79 ARG A N 1
ATOM 626 C CA . ARG A 1 79 ? -11.243 -8.584 -18.671 1.00 64.56 79 ARG A CA 1
ATOM 627 C C . ARG A 1 79 ? -10.966 -7.590 -17.553 1.00 64.56 79 ARG A C 1
ATOM 629 O O . ARG A 1 79 ? -11.907 -7.110 -16.926 1.00 64.56 79 ARG A O 1
ATOM 636 N N . SER A 1 80 ? -9.692 -7.346 -17.272 1.00 62.62 80 SER A N 1
ATOM 637 C CA . SER A 1 80 ? -9.269 -6.265 -16.384 1.00 62.62 80 SER A CA 1
ATOM 638 C C . SER A 1 80 ? -9.061 -5.020 -17.232 1.00 62.62 80 SER A C 1
ATOM 640 O O . SER A 1 80 ? -8.404 -5.101 -18.265 1.00 62.62 80 SER A O 1
ATOM 642 N N . ALA A 1 81 ? -9.587 -3.879 -16.794 1.00 61.41 81 ALA A N 1
ATOM 643 C CA . ALA A 1 81 ? -9.171 -2.603 -17.360 1.00 61.41 81 ALA A CA 1
ATOM 644 C C . ALA A 1 81 ? -7.672 -2.392 -17.084 1.00 61.41 81 ALA A C 1
ATOM 646 O O . ALA A 1 81 ? -7.183 -2.770 -16.009 1.00 61.41 81 ALA A O 1
ATOM 647 N N . ASP A 1 82 ? -6.956 -1.797 -18.040 1.00 66.25 82 ASP A N 1
ATOM 648 C CA . ASP A 1 82 ? -5.599 -1.306 -17.808 1.00 66.25 82 ASP A CA 1
ATOM 649 C C . ASP A 1 82 ? -5.680 -0.081 -16.904 1.00 66.25 82 ASP A C 1
ATOM 651 O O . ASP A 1 82 ? -5.911 1.048 -17.331 1.00 66.25 82 ASP A O 1
ATOM 655 N N . ILE A 1 83 ? -5.551 -0.333 -15.605 1.00 66.56 83 ILE A N 1
ATOM 656 C CA . ILE A 1 83 ? -5.511 0.711 -14.591 1.00 66.56 83 ILE A CA 1
ATOM 657 C C . ILE A 1 83 ? -4.047 0.956 -14.269 1.00 66.56 83 ILE A C 1
ATOM 659 O O . ILE A 1 83 ? -3.457 0.225 -13.463 1.00 66.56 83 ILE A O 1
ATOM 663 N N . GLY A 1 84 ? -3.482 1.976 -14.915 1.00 71.56 84 GLY A N 1
ATOM 664 C CA . GLY A 1 84 ? -2.240 2.600 -14.481 1.00 71.56 84 GLY A CA 1
ATOM 665 C C . GLY A 1 84 ? -2.492 3.323 -13.162 1.00 71.56 84 GLY A C 1
ATOM 666 O O . GLY A 1 84 ? -3.295 4.253 -13.101 1.00 71.56 84 GLY A O 1
ATOM 667 N N . SER A 1 85 ? -1.863 2.863 -12.086 1.00 84.25 85 SER A N 1
ATOM 668 C CA . SER A 1 85 ? -1.986 3.483 -10.770 1.00 84.25 85 SER A CA 1
ATOM 669 C C . SER A 1 85 ? -0.696 3.337 -9.981 1.00 84.25 85 SER A C 1
ATOM 671 O O . SER A 1 85 ? 0.001 2.328 -10.088 1.00 84.25 85 SER A O 1
ATOM 673 N N . LEU A 1 86 ? -0.436 4.311 -9.107 1.00 89.38 86 LEU A N 1
ATOM 674 C CA . LEU A 1 86 ? 0.684 4.264 -8.168 1.00 89.38 86 LEU A CA 1
ATOM 675 C C . LEU A 1 86 ? 0.705 2.946 -7.372 1.00 89.38 86 LEU A C 1
ATOM 677 O O . LEU A 1 86 ? 1.762 2.368 -7.149 1.00 89.38 86 LEU A O 1
ATOM 681 N N . TRP A 1 87 ? -0.460 2.432 -6.969 1.00 90.88 87 TRP A N 1
ATOM 682 C CA . TRP A 1 87 ? -0.565 1.172 -6.227 1.00 90.88 87 TRP A CA 1
ATOM 683 C C . TRP A 1 87 ? -0.156 -0.053 -7.051 1.00 90.88 87 TRP A C 1
ATOM 685 O O . TRP A 1 87 ? 0.387 -1.008 -6.492 1.00 90.88 87 TRP A O 1
ATOM 695 N N . PHE A 1 88 ? -0.378 -0.032 -8.369 1.00 88.19 88 PHE A N 1
ATOM 696 C CA . PHE A 1 88 ? 0.108 -1.077 -9.266 1.00 88.19 88 PHE A CA 1
ATOM 697 C C . PHE A 1 88 ? 1.639 -1.056 -9.363 1.00 88.19 88 PHE A C 1
ATOM 699 O O . PHE A 1 88 ? 2.268 -2.106 -9.215 1.00 88.19 88 PHE A O 1
ATOM 706 N N . ASP A 1 89 ? 2.233 0.131 -9.507 1.00 90.25 89 ASP A N 1
ATOM 707 C CA . ASP A 1 89 ? 3.691 0.298 -9.523 1.00 90.25 89 ASP A CA 1
ATOM 708 C C . ASP A 1 89 ? 4.308 -0.138 -8.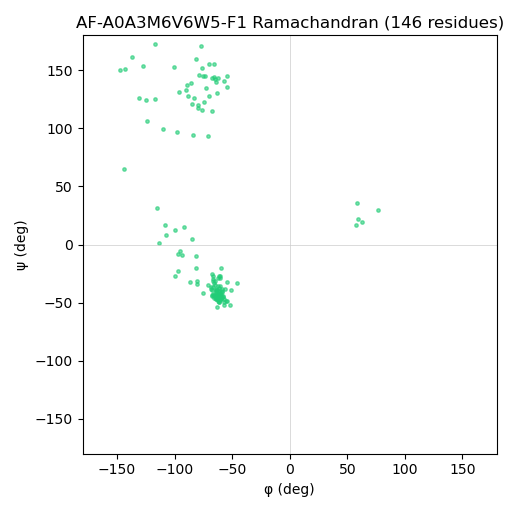190 1.00 90.25 89 ASP A C 1
ATOM 710 O O . ASP A 1 89 ? 5.239 -0.945 -8.165 1.00 90.25 89 ASP A O 1
ATOM 714 N N . ILE A 1 90 ? 3.731 0.301 -7.064 1.00 92.00 90 ILE A N 1
ATOM 715 C CA . ILE A 1 90 ? 4.144 -0.114 -5.716 1.00 92.00 90 ILE A CA 1
ATOM 716 C C . ILE A 1 90 ? 4.107 -1.635 -5.596 1.00 92.00 90 ILE A C 1
ATOM 718 O O . ILE A 1 90 ? 5.090 -2.226 -5.158 1.00 92.00 90 ILE A O 1
ATOM 722 N N . ARG A 1 91 ? 3.017 -2.292 -6.010 1.00 91.06 91 ARG A N 1
ATOM 723 C CA . ARG A 1 91 ? 2.914 -3.758 -5.993 1.00 91.06 91 ARG A CA 1
ATOM 724 C C . ARG A 1 91 ? 4.030 -4.416 -6.815 1.00 91.06 91 ARG A C 1
ATOM 726 O O . ARG A 1 91 ? 4.650 -5.374 -6.348 1.00 91.06 91 ARG A O 1
ATOM 733 N N . GLY A 1 92 ? 4.315 -3.900 -8.012 1.00 90.38 92 GLY A N 1
ATOM 734 C CA . GLY A 1 92 ? 5.420 -4.374 -8.850 1.00 90.38 92 GLY A CA 1
ATOM 735 C C . GLY A 1 92 ? 6.784 -4.204 -8.175 1.00 90.38 92 GLY A C 1
ATOM 736 O O . GLY A 1 92 ? 7.608 -5.124 -8.172 1.00 90.38 92 GLY A O 1
ATOM 737 N N . HIS A 1 93 ? 7.005 -3.059 -7.532 1.00 92.44 93 HIS A N 1
ATOM 738 C CA . HIS A 1 93 ? 8.217 -2.764 -6.775 1.00 92.44 93 HIS A CA 1
ATOM 739 C C . HIS A 1 93 ? 8.373 -3.652 -5.542 1.00 92.44 93 HIS A C 1
ATOM 741 O O . HIS A 1 93 ? 9.452 -4.206 -5.348 1.00 92.44 93 HIS A O 1
ATOM 747 N N . LEU A 1 94 ? 7.318 -3.873 -4.755 1.00 91.12 94 LEU A N 1
ATOM 748 C CA . LEU A 1 94 ? 7.331 -4.807 -3.626 1.00 91.12 94 LEU A CA 1
ATOM 749 C C . LEU A 1 94 ? 7.778 -6.199 -4.073 1.00 91.12 94 LEU A C 1
ATOM 751 O O . LEU A 1 94 ? 8.707 -6.761 -3.492 1.00 91.12 94 LEU A O 1
ATOM 755 N N . HIS A 1 95 ? 7.189 -6.717 -5.155 1.00 90.12 95 HIS A N 1
ATOM 756 C CA . HIS A 1 95 ? 7.561 -8.016 -5.708 1.00 90.12 95 HIS A CA 1
ATOM 757 C C . HIS A 1 95 ? 9.029 -8.045 -6.164 1.00 90.12 95 HIS A C 1
ATOM 759 O O . HIS A 1 95 ? 9.790 -8.925 -5.760 1.00 90.12 95 HIS A O 1
ATOM 765 N N . ARG A 1 96 ? 9.464 -7.049 -6.948 1.00 89.81 96 ARG A N 1
ATOM 766 C CA . ARG A 1 96 ? 10.855 -6.926 -7.425 1.00 89.81 96 ARG A CA 1
ATOM 767 C C . ARG A 1 96 ? 11.857 -6.847 -6.269 1.00 89.81 96 ARG A C 1
ATOM 769 O O . ARG A 1 96 ? 12.938 -7.448 -6.310 1.00 89.81 96 ARG A O 1
ATOM 776 N N . PHE A 1 97 ? 11.512 -6.105 -5.227 1.00 89.38 97 PHE A N 1
ATOM 777 C CA . PHE A 1 97 ? 12.376 -5.883 -4.078 1.00 89.38 97 PHE A CA 1
ATOM 778 C C . PHE A 1 97 ? 12.324 -7.041 -3.081 1.00 89.38 97 PHE A C 1
ATOM 780 O O . PHE A 1 97 ? 13.323 -7.280 -2.411 1.00 89.38 97 PHE A O 1
ATOM 787 N N . GLY A 1 98 ? 11.281 -7.872 -3.101 1.00 88.62 98 GLY A N 1
ATOM 788 C CA . GLY A 1 98 ? 11.076 -8.935 -2.114 1.00 88.62 98 GLY A CA 1
ATOM 789 C C . GLY A 1 98 ? 10.561 -8.386 -0.782 1.00 88.62 98 GLY A C 1
ATOM 790 O O . GLY A 1 98 ? 10.861 -8.941 0.269 1.00 88.62 98 GLY A O 1
ATOM 791 N N . LEU A 1 99 ? 9.825 -7.276 -0.839 1.00 90.88 99 LEU A N 1
ATOM 792 C CA . LEU A 1 99 ? 9.185 -6.627 0.299 1.00 90.88 99 LEU A CA 1
ATOM 793 C C . LEU A 1 99 ? 7.701 -6.988 0.332 1.00 90.88 99 LEU A C 1
ATOM 795 O O . LEU A 1 99 ? 7.102 -7.275 -0.706 1.00 90.88 99 LEU A O 1
ATOM 799 N N . ARG A 1 100 ? 7.108 -6.975 1.525 1.00 90.25 100 ARG A N 1
ATOM 800 C CA . ARG A 1 100 ? 5.692 -7.290 1.737 1.00 90.25 100 ARG A CA 1
ATOM 801 C C . ARG A 1 100 ? 5.110 -6.406 2.828 1.00 90.25 100 ARG A C 1
ATOM 803 O O . ARG A 1 100 ? 5.828 -5.971 3.733 1.00 90.25 100 ARG A O 1
ATOM 810 N N . PHE A 1 101 ? 3.812 -6.156 2.715 1.00 88.12 101 PHE A N 1
ATOM 811 C CA . PHE A 1 101 ? 3.037 -5.579 3.803 1.00 88.12 101 PHE A CA 1
ATOM 812 C C . PHE A 1 101 ? 2.553 -6.695 4.729 1.00 88.12 101 PHE A C 1
ATOM 814 O O . PHE A 1 101 ? 2.162 -7.762 4.259 1.00 88.12 101 PHE A O 1
ATOM 821 N N . GLU A 1 102 ? 2.603 -6.462 6.031 1.00 84.75 102 GLU A N 1
ATOM 822 C CA . GLU A 1 102 ? 2.261 -7.428 7.068 1.00 84.75 102 GLU A CA 1
ATOM 823 C C . GLU A 1 102 ? 1.434 -6.763 8.171 1.00 84.75 102 GLU A C 1
ATOM 825 O O . GLU A 1 102 ? 1.437 -5.538 8.345 1.00 84.75 102 GLU A O 1
ATOM 830 N N . MET A 1 103 ? 0.752 -7.602 8.947 1.00 81.25 103 MET A N 1
ATOM 831 C CA . MET A 1 103 ? 0.131 -7.207 10.200 1.00 81.25 103 MET A CA 1
ATOM 832 C C . MET A 1 103 ? 1.197 -7.147 11.298 1.00 81.25 103 MET A C 1
ATOM 834 O O . MET A 1 103 ? 1.794 -8.161 11.655 1.00 81.25 103 MET A O 1
ATOM 838 N N . SER A 1 104 ? 1.411 -5.961 11.863 1.00 76.81 104 SER A N 1
ATOM 839 C CA . SER A 1 104 ? 2.147 -5.816 13.114 1.00 76.81 104 SER A CA 1
ATOM 840 C C . SER A 1 104 ? 1.307 -6.372 14.261 1.00 76.81 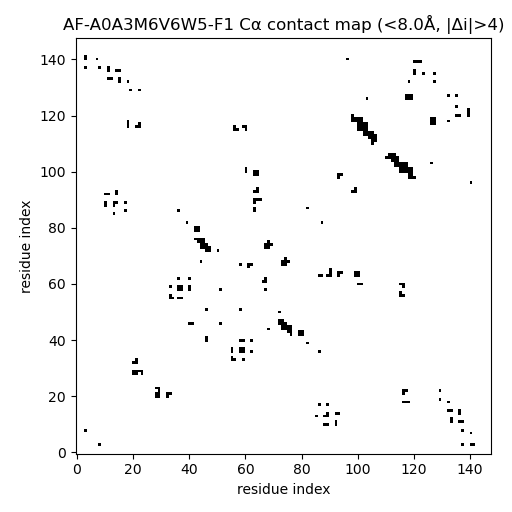104 SER A C 1
ATOM 842 O O . SER A 1 104 ? 0.160 -5.934 14.414 1.00 76.81 104 SER A O 1
ATOM 844 N N . PRO A 1 105 ? 1.861 -7.280 15.086 1.00 73.94 105 PRO A N 1
ATOM 845 C CA . PRO A 1 105 ? 1.167 -7.800 16.255 1.00 73.94 105 PRO A CA 1
ATOM 846 C C . PRO A 1 105 ? 0.939 -6.687 17.282 1.00 73.94 105 PRO A C 1
ATOM 848 O O . PRO A 1 105 ? 1.681 -5.698 17.314 1.00 73.94 105 PRO A O 1
ATOM 851 N N . ALA A 1 106 ? -0.084 -6.858 18.119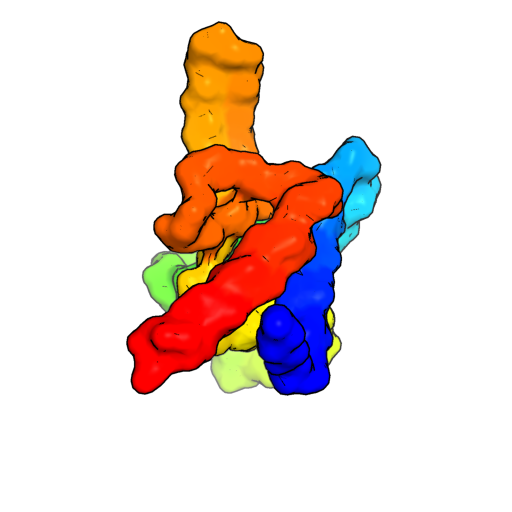 1.00 73.56 106 ALA A N 1
ATOM 852 C CA . ALA A 1 106 ? -0.250 -6.047 19.314 1.00 73.56 106 ALA A CA 1
ATOM 853 C C . ALA A 1 106 ? 0.925 -6.296 20.266 1.00 73.56 106 ALA A C 1
ATOM 855 O O . ALA A 1 106 ? 1.380 -7.429 20.426 1.00 73.56 106 ALA A O 1
ATOM 856 N N . VAL A 1 107 ? 1.414 -5.232 20.895 1.00 73.06 107 VAL A N 1
ATOM 857 C CA . VAL A 1 107 ? 2.446 -5.318 21.932 1.00 73.06 107 VAL A CA 1
ATOM 858 C C . VAL A 1 107 ? 1.772 -4.975 23.251 1.00 73.06 107 VAL A C 1
ATOM 860 O O . VAL A 1 107 ? 1.554 -3.798 23.546 1.00 73.06 107 VAL A O 1
ATOM 863 N N . GLU A 1 108 ? 1.416 -6.006 24.020 1.00 66.00 108 GLU A N 1
ATOM 864 C CA . GLU A 1 108 ? 0.689 -5.867 25.291 1.00 66.00 108 GLU A CA 1
ATOM 865 C C . GLU A 1 108 ? 1.460 -5.004 26.300 1.00 66.00 108 GLU A C 1
ATOM 867 O O . GLU A 1 108 ? 0.869 -4.143 26.944 1.00 66.00 108 GLU A O 1
ATOM 872 N N . GLU A 1 109 ? 2.791 -5.132 26.343 1.00 67.44 109 GLU A N 1
ATOM 873 C CA . GLU A 1 109 ? 3.672 -4.379 27.252 1.00 67.44 109 GLU A CA 1
ATOM 874 C C . GLU A 1 109 ? 3.607 -2.854 27.074 1.00 67.44 109 GLU A C 1
ATOM 876 O O . GLU A 1 109 ? 3.861 -2.106 28.013 1.00 67.44 109 GLU A O 1
ATOM 881 N N . THR A 1 110 ? 3.268 -2.374 25.875 1.00 66.12 110 THR A N 1
ATOM 882 C CA . THR A 1 110 ? 3.162 -0.932 25.576 1.00 66.12 110 THR A CA 1
ATOM 883 C C . THR A 1 110 ? 1.732 -0.490 25.278 1.00 66.12 110 THR A C 1
ATOM 885 O O . THR A 1 110 ? 1.512 0.679 24.967 1.00 66.12 110 THR A O 1
ATOM 888 N N . GLY A 1 111 ? 0.756 -1.405 25.334 1.00 64.12 111 GLY A N 1
ATOM 889 C CA . GLY A 1 111 ? -0.629 -1.134 24.942 1.00 64.12 111 GLY A CA 1
ATOM 890 C C . GLY A 1 111 ? -0.796 -0.766 23.461 1.00 64.12 111 GLY A C 1
ATOM 891 O O . GLY A 1 111 ? -1.796 -0.153 23.088 1.00 64.12 111 GLY A O 1
ATOM 892 N N . THR A 1 112 ? 0.176 -1.098 22.603 1.00 69.31 112 THR A N 1
ATOM 893 C CA . THR A 1 112 ? 0.124 -0.739 21.180 1.00 69.31 112 THR A CA 1
ATOM 894 C C . THR A 1 112 ? -0.787 -1.723 20.438 1.00 69.31 112 THR A C 1
ATOM 896 O O . THR A 1 112 ? -0.482 -2.919 20.428 1.00 69.31 112 THR A O 1
ATOM 899 N N . PRO A 1 113 ? -1.875 -1.263 19.788 1.00 72.81 113 PRO A N 1
ATOM 900 C CA . PRO A 1 113 ? -2.788 -2.153 19.078 1.00 72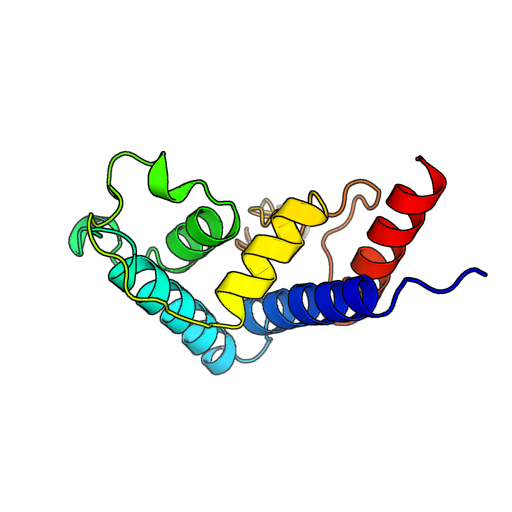.81 113 PRO A CA 1
ATOM 901 C C . PRO A 1 113 ? -2.142 -2.739 17.817 1.00 72.81 113 PRO A C 1
ATOM 903 O O . PRO A 1 113 ? -1.254 -2.123 17.219 1.00 72.81 113 PRO A O 1
ATOM 906 N N . SER A 1 114 ? -2.637 -3.903 17.380 1.00 75.62 114 SER A N 1
ATOM 907 C CA . SER A 1 114 ? -2.273 -4.499 16.090 1.00 75.62 114 SER A CA 1
ATOM 908 C C . SER A 1 114 ? -2.515 -3.505 14.953 1.00 75.62 114 SER A C 1
ATOM 910 O O . SER A 1 114 ? -3.571 -2.873 14.888 1.00 75.62 114 SER A O 1
ATOM 912 N N . LYS A 1 115 ? -1.560 -3.388 14.028 1.00 80.44 115 LYS A N 1
ATOM 913 C CA . LYS A 1 115 ? -1.673 -2.504 12.857 1.00 80.44 115 LYS A CA 1
ATOM 914 C C . LYS A 1 115 ? -1.468 -3.305 11.583 1.00 80.44 115 LYS A C 1
ATOM 916 O O . LYS A 1 115 ? -0.435 -3.950 11.430 1.00 80.44 115 LYS A O 1
ATOM 921 N N . ARG A 1 116 ? -2.424 -3.256 10.658 1.00 79.00 116 ARG A N 1
ATOM 922 C CA . ARG A 1 116 ? -2.266 -3.834 9.315 1.00 79.00 116 ARG A CA 1
ATOM 923 C C . ARG A 1 116 ? -1.398 -2.928 8.440 1.00 79.00 116 ARG A C 1
ATOM 925 O O . ARG A 1 116 ? -1.071 -1.805 8.835 1.00 79.00 116 ARG A O 1
ATOM 932 N N . LEU A 1 117 ? -1.015 -3.425 7.262 1.00 83.44 117 LEU A N 1
ATOM 933 C CA . LEU A 1 117 ? -0.317 -2.634 6.239 1.00 83.44 117 LEU A CA 1
ATOM 934 C C . LEU A 1 117 ? 1.017 -2.030 6.723 1.00 83.44 117 LEU A C 1
ATOM 936 O O . LEU A 1 117 ? 1.410 -0.929 6.320 1.00 83.44 117 LEU A O 1
ATOM 940 N N . GLN A 1 118 ? 1.750 -2.763 7.565 1.00 87.50 118 GLN A N 1
ATOM 941 C CA . GLN A 1 118 ? 3.111 -2.402 7.958 1.00 87.50 118 GLN A CA 1
ATOM 942 C C . GLN A 1 118 ? 4.123 -2.993 6.988 1.00 87.50 118 GLN A C 1
ATOM 944 O O . GLN A 1 118 ? 4.011 -4.144 6.585 1.00 87.50 118 GLN A O 1
ATOM 949 N N . LEU A 1 119 ? 5.132 -2.220 6.593 1.00 88.25 119 LEU A N 1
ATOM 950 C CA . LEU A 1 119 ? 6.165 -2.712 5.689 1.00 88.25 119 LEU A CA 1
ATOM 951 C C . LEU A 1 119 ? 7.245 -3.439 6.491 1.00 88.25 119 LEU A C 1
ATOM 953 O O . LEU A 1 119 ? 7.895 -2.836 7.349 1.00 88.25 119 LEU A O 1
ATOM 957 N N . ARG A 1 120 ? 7.473 -4.719 6.179 1.00 83.31 120 ARG A N 1
ATOM 958 C CA . ARG A 1 120 ? 8.533 -5.511 6.806 1.00 83.31 120 ARG A CA 1
ATOM 959 C C . ARG A 1 120 ? 9.791 -5.517 5.948 1.00 83.31 120 ARG A C 1
ATOM 961 O O . ARG A 1 120 ? 9.747 -5.795 4.751 1.00 83.31 120 ARG A O 1
ATOM 968 N N . VAL A 1 121 ? 10.935 -5.239 6.573 1.00 86.25 121 VAL A N 1
ATOM 969 C CA . VAL A 1 121 ? 12.244 -5.258 5.915 1.00 86.25 121 VAL A CA 1
ATOM 970 C C . VAL A 1 121 ? 13.123 -6.342 6.561 1.00 86.25 121 VAL A C 1
ATOM 972 O O . VAL A 1 121 ? 13.343 -6.282 7.767 1.00 86.25 121 VAL A O 1
ATOM 975 N N . PRO A 1 122 ? 13.692 -7.301 5.801 1.00 82.50 122 PRO A N 1
ATOM 976 C CA . PRO A 1 122 ? 14.341 -8.498 6.364 1.00 82.50 122 PRO A CA 1
ATOM 977 C C . PRO A 1 122 ? 15.525 -8.278 7.317 1.00 82.50 122 PRO A C 1
ATOM 979 O O . PRO A 1 122 ? 15.893 -9.182 8.053 1.00 82.50 122 PRO A O 1
ATOM 982 N N . HIS A 1 123 ? 16.168 -7.111 7.272 1.00 80.38 123 HIS A N 1
ATOM 983 C CA . HIS A 1 123 ? 17.380 -6.814 8.047 1.00 80.38 123 HIS A CA 1
ATOM 984 C C . HIS A 1 123 ? 17.128 -5.842 9.208 1.00 80.38 123 HIS A C 1
ATOM 986 O O . HIS A 1 123 ? 18.079 -5.348 9.808 1.00 80.38 123 HIS A O 1
ATOM 992 N N . HIS A 1 124 ? 15.867 -5.519 9.495 1.00 82.88 124 HIS A N 1
ATOM 993 C CA . HIS A 1 124 ? 15.501 -4.632 10.588 1.00 82.88 124 HIS A CA 1
ATOM 994 C C . HIS A 1 124 ? 14.395 -5.281 11.409 1.00 82.88 124 HIS A C 1
ATOM 996 O O . HIS A 1 124 ? 13.390 -5.700 10.847 1.00 82.88 124 HIS A O 1
ATOM 1002 N N . SER A 1 125 ? 14.602 -5.412 12.721 1.00 75.44 125 SER A N 1
ATOM 1003 C CA . SER A 1 125 ? 13.678 -6.115 13.611 1.00 75.44 125 SER A CA 1
ATOM 1004 C C . SER A 1 125 ? 12.479 -5.263 14.020 1.00 75.44 125 SER A C 1
ATOM 1006 O O . SER A 1 125 ? 11.397 -5.827 14.165 1.00 75.44 125 SER A O 1
ATOM 1008 N N . ALA A 1 126 ? 12.628 -3.942 14.124 1.00 81.44 126 ALA A N 1
ATOM 1009 C CA . ALA A 1 126 ? 11.540 -3.041 14.492 1.00 81.44 126 ALA A CA 1
ATOM 1010 C C . ALA A 1 126 ? 10.631 -2.689 13.301 1.00 81.44 126 ALA A C 1
ATOM 1012 O O . ALA A 1 126 ? 10.997 -2.847 12.131 1.00 81.44 126 ALA A O 1
ATOM 1013 N N . TRP A 1 127 ? 9.418 -2.236 13.618 1.00 84.00 127 TRP A N 1
ATOM 1014 C CA . TRP A 1 127 ? 8.482 -1.693 12.637 1.00 84.00 127 TRP A CA 1
ATOM 1015 C C . TRP A 1 127 ? 8.926 -0.305 12.190 1.00 84.00 127 TRP A C 1
ATOM 1017 O O . TRP A 1 127 ? 9.488 0.462 12.969 1.00 84.00 127 TRP A O 1
ATOM 1027 N N . LEU A 1 128 ? 8.693 -0.003 10.916 1.00 87.06 128 LEU A N 1
ATOM 1028 C CA . LEU A 1 128 ? 9.117 1.259 10.324 1.00 87.06 128 LEU A CA 1
ATOM 1029 C C . LEU A 1 128 ? 8.204 2.401 10.766 1.00 87.06 128 LEU A C 1
ATOM 1031 O O . LEU A 1 128 ? 7.016 2.211 11.018 1.00 87.06 128 LEU A O 1
ATOM 1035 N N . ASP A 1 129 ? 8.769 3.601 10.798 1.00 87.50 129 ASP A N 1
ATOM 1036 C CA . ASP A 1 129 ? 8.040 4.844 11.009 1.00 87.50 129 ASP A CA 1
ATOM 1037 C C . ASP A 1 129 ? 8.147 5.757 9.773 1.00 87.50 129 ASP A C 1
ATOM 1039 O O . ASP A 1 129 ? 8.910 5.505 8.834 1.00 87.50 129 ASP A O 1
ATOM 1043 N N . HIS A 1 130 ? 7.395 6.860 9.780 1.00 86.25 130 HIS A N 1
ATOM 1044 C CA . HIS A 1 130 ? 7.369 7.844 8.686 1.00 86.25 130 HIS A CA 1
ATOM 1045 C C . HIS A 1 130 ? 8.735 8.405 8.294 1.00 86.25 130 HIS A C 1
ATOM 1047 O O . HIS A 1 130 ? 8.945 8.726 7.123 1.00 86.25 130 HIS A O 1
ATOM 1053 N N . ARG A 1 131 ? 9.659 8.532 9.250 1.00 86.75 131 ARG A N 1
ATOM 1054 C CA . ARG A 1 131 ? 11.003 9.085 9.047 1.00 86.75 131 ARG A CA 1
ATOM 1055 C C . ARG A 1 131 ? 11.984 8.010 8.589 1.00 86.75 131 ARG A C 1
ATOM 1057 O O . ARG A 1 131 ? 12.916 8.303 7.841 1.00 86.75 131 ARG A O 1
ATOM 1064 N N . THR A 1 132 ? 11.796 6.771 9.032 1.00 90.00 132 THR A N 1
ATOM 1065 C CA . THR A 1 132 ? 12.760 5.684 8.839 1.00 90.00 132 THR A CA 1
ATOM 1066 C C . THR A 1 132 ? 12.429 4.787 7.646 1.00 90.00 132 THR A C 1
ATOM 1068 O O . THR A 1 132 ? 13.351 4.203 7.066 1.00 90.00 132 THR A O 1
ATOM 1071 N N . VAL A 1 133 ? 11.169 4.741 7.195 1.00 91.38 133 VAL A N 1
ATOM 1072 C CA . VAL A 1 133 ? 10.708 3.851 6.113 1.00 91.38 133 VAL A CA 1
ATOM 1073 C C . VAL A 1 133 ? 11.561 3.950 4.845 1.00 91.38 133 VAL A C 1
ATOM 1075 O O . VAL A 1 133 ? 12.110 2.948 4.385 1.00 91.38 133 VAL A O 1
ATOM 1078 N N . LEU A 1 134 ? 11.782 5.158 4.317 1.00 93.00 134 LEU A N 1
ATOM 1079 C CA . LEU A 1 134 ? 12.564 5.351 3.093 1.00 93.00 134 LEU A CA 1
ATOM 1080 C C . LEU A 1 134 ? 14.022 4.916 3.276 1.00 93.00 134 LEU A C 1
ATOM 1082 O O . LEU A 1 134 ? 14.611 4.296 2.388 1.00 93.00 134 LEU A O 1
ATOM 1086 N N . ARG A 1 135 ? 14.615 5.226 4.433 1.00 91.94 135 ARG A N 1
ATOM 1087 C CA . ARG A 1 135 ? 15.997 4.848 4.746 1.00 91.94 135 ARG A CA 1
ATOM 1088 C C . ARG A 1 135 ? 16.153 3.329 4.727 1.00 91.94 135 ARG A C 1
ATOM 1090 O O . ARG A 1 135 ? 17.078 2.836 4.082 1.00 91.94 135 ARG A O 1
ATOM 1097 N N . HIS A 1 136 ? 15.253 2.601 5.387 1.00 91.44 136 HIS A N 1
ATOM 1098 C CA . HIS A 1 136 ? 15.323 1.141 5.467 1.00 91.44 136 HIS A CA 1
ATOM 1099 C C . HIS A 1 136 ? 15.003 0.454 4.141 1.00 91.44 136 HIS A C 1
ATOM 1101 O O . HIS A 1 136 ? 15.666 -0.526 3.804 1.00 91.44 136 HIS A O 1
ATOM 1107 N N . VAL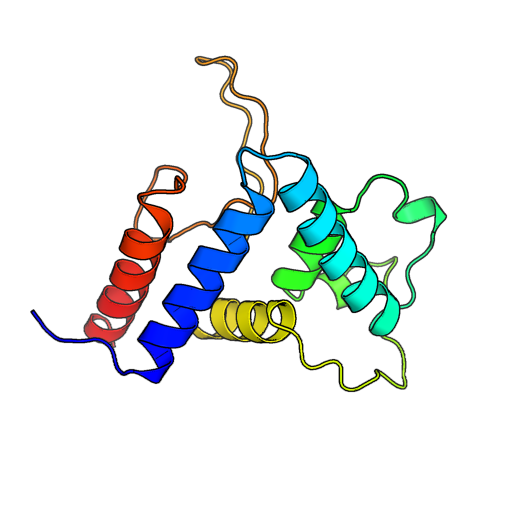 A 1 137 ? 14.081 0.991 3.337 1.00 90.88 137 VAL A N 1
ATOM 1108 C CA . VAL A 1 137 ? 13.849 0.485 1.975 1.00 90.88 137 VAL A CA 1
ATOM 1109 C C . VAL A 1 137 ? 15.105 0.665 1.120 1.00 90.88 137 VAL A C 1
ATOM 1111 O O . VAL A 1 137 ? 15.586 -0.300 0.532 1.00 90.88 137 VAL A O 1
ATOM 1114 N N . LYS A 1 138 ? 15.725 1.853 1.108 1.00 92.00 138 LYS A N 1
ATOM 1115 C CA . LYS A 1 138 ? 16.976 2.083 0.356 1.00 92.00 138 LYS A CA 1
ATOM 1116 C C . LYS A 1 138 ? 18.110 1.177 0.837 1.00 92.00 138 LYS A C 1
ATOM 1118 O O . LYS A 1 138 ? 18.859 0.649 0.017 1.00 92.00 138 LYS A O 1
ATOM 1123 N N . LEU A 1 139 ? 18.240 0.991 2.152 1.00 90.69 139 LEU A N 1
ATOM 1124 C CA . LEU A 1 139 ? 19.239 0.095 2.732 1.00 90.69 139 LEU A CA 1
ATOM 1125 C C . LEU A 1 139 ? 18.984 -1.363 2.330 1.00 90.69 139 LEU A C 1
ATOM 1127 O O . LEU A 1 139 ? 19.933 -2.070 1.998 1.00 90.69 139 LEU A O 1
ATOM 1131 N N . HIS A 1 140 ? 17.719 -1.792 2.269 1.00 90.38 140 HIS A N 1
ATOM 1132 C CA . HIS A 1 140 ? 17.348 -3.123 1.789 1.00 90.38 140 HIS A CA 1
ATOM 1133 C C . HIS A 1 140 ? 17.848 -3.372 0.371 1.00 90.38 140 HIS A C 1
ATOM 1135 O O . HIS A 1 140 ? 18.500 -4.387 0.126 1.00 90.38 140 HIS A O 1
ATOM 1141 N N . LEU A 1 141 ? 17.581 -2.431 -0.539 1.00 89.56 141 LEU A N 1
ATOM 1142 C CA . LEU A 1 141 ? 17.984 -2.558 -1.938 1.00 89.56 141 LEU A CA 1
ATOM 1143 C C . LEU A 1 141 ? 19.500 -2.598 -2.071 1.00 89.56 141 LEU A C 1
ATOM 1145 O O . LEU A 1 141 ? 20.026 -3.472 -2.752 1.00 89.56 141 LEU A O 1
ATOM 1149 N N . LYS A 1 142 ? 20.216 -1.729 -1.345 1.00 86.62 142 LYS A N 1
ATOM 1150 C CA . LYS A 1 142 ? 21.683 -1.774 -1.305 1.00 86.62 142 LYS A CA 1
ATOM 1151 C C . LYS A 1 142 ? 22.173 -3.140 -0.834 1.00 86.62 142 LYS A C 1
ATOM 1153 O O . LYS A 1 142 ? 22.960 -3.766 -1.528 1.00 86.62 142 LYS A O 1
ATOM 1158 N N . ASN A 1 143 ? 21.676 -3.638 0.293 1.00 85.62 143 ASN A N 1
ATOM 1159 C CA . ASN A 1 143 ? 22.095 -4.935 0.824 1.00 85.62 143 ASN A CA 1
ATOM 1160 C C . ASN A 1 143 ? 21.799 -6.084 -0.149 1.00 85.62 143 ASN A C 1
ATOM 1162 O O . ASN A 1 143 ? 22.583 -7.020 -0.236 1.00 85.62 143 ASN A O 1
ATOM 1166 N N . LYS A 1 144 ? 20.690 -6.016 -0.894 1.00 81.69 144 LYS A N 1
ATOM 1167 C CA . LYS A 1 144 ? 20.345 -6.999 -1.929 1.00 81.69 144 LYS A CA 1
ATOM 1168 C C . LYS A 1 144 ? 21.292 -6.929 -3.131 1.00 81.69 144 LYS A C 1
ATOM 1170 O O . LYS A 1 144 ? 21.628 -7.972 -3.677 1.00 81.69 144 LYS A O 1
ATOM 1175 N N . TYR A 1 145 ? 21.735 -5.732 -3.511 1.00 75.19 145 TYR A N 1
ATOM 1176 C CA . TYR A 1 145 ? 22.742 -5.539 -4.555 1.00 75.19 145 TYR A CA 1
ATOM 1177 C C . TYR A 1 145 ? 24.110 -6.094 -4.176 1.00 75.19 145 TYR A C 1
ATOM 1179 O O . TYR A 1 145 ? 24.734 -6.733 -5.005 1.00 75.19 145 TYR A O 1
ATOM 1187 N N . TRP A 1 146 ? 24.562 -5.872 -2.940 1.00 65.69 146 TRP A N 1
ATOM 1188 C CA . TRP A 1 146 ? 25.891 -6.308 -2.487 1.00 65.69 146 TRP A CA 1
ATOM 1189 C C . TRP A 1 146 ? 25.958 -7.783 -2.064 1.00 65.69 146 TRP A C 1
ATOM 1191 O O . TRP A 1 146 ? 27.042 -8.289 -1.800 1.00 65.69 146 TRP A O 1
ATOM 1201 N N . LYS A 1 147 ? 24.809 -8.461 -1.951 1.00 64.69 147 LYS A N 1
ATOM 1202 C CA . LYS A 1 147 ? 24.718 -9.912 -1.708 1.00 64.69 147 LYS A CA 1
ATOM 1203 C C . LYS A 1 147 ? 24.560 -10.737 -2.992 1.00 64.69 147 LYS A C 1
ATOM 1205 O O . LYS A 1 147 ? 24.498 -11.960 -2.895 1.00 64.69 147 LYS A O 1
ATOM 1210 N N . ARG A 1 148 ? 24.406 -10.083 -4.145 1.00 54.50 148 ARG A N 1
ATOM 1211 C CA . ARG A 1 148 ? 24.435 -10.710 -5.472 1.00 54.50 148 ARG A CA 1
ATOM 1212 C C . ARG A 1 148 ? 25.858 -10.705 -5.998 1.00 54.50 148 ARG A C 1
ATOM 1214 O O . ARG A 1 148 ? 26.177 -11.672 -6.715 1.00 54.50 148 ARG A O 1
#

Solvent-accessible surface area (backbone atoms only — not comparable to full-atom values): 8553 Å² total; per-residue (Å²): 136,86,80,72,58,67,72,58,48,50,42,35,49,47,42,32,49,53,44,41,37,61,65,36,90,50,65,66,51,21,51,52,46,37,49,52,41,46,52,55,44,51,56,38,22,52,64,48,68,76,82,51,54,96,34,46,65,59,53,37,35,28,51,52,60,69,43,35,68,76,39,91,72,21,52,66,42,97,72,54,74,91,71,88,46,72,67,55,54,30,29,53,38,26,62,75,71,72,43,47,57,38,69,43,73,56,40,76,95,76,70,44,71,60,39,71,64,36,64,56,52,99,92,52,92,70,80,66,47,88,84,47,35,49,58,53,46,49,49,50,54,52,54,56,61,77,72,105

Secondary structure (DSSP, 8-state):
-PPPPHHHHHHHHHHHHHHHHHT-SSHHHHHHHHHHHHHHHHHHB---TTTTTT-HHHHHHHHHTT-GGGSTT-PBPSS------HHHHHHHHHHHHT-EEEEEPPBGGGTBPPEEEEEE-TT--SPP-TTTHHHHHHHHHHHHHHT-

Organism: NCBI:txid542832

Sequence (148 aa):
MGFLPLTELHGALQVAHGWQMLNSPDPAIRRIACQQLRQIADARYRLDVQVWKDRDEELGELHLNSKLATSDPAPPKRRSADIGSLWFDIRGHLHRFGLRFEMSPAVEETGTPSKRLQLRVPHHSAWLDHRTVLRHVKLHLKNKYWKR